Protein AF-A0A0Q0SQZ0-F1 (afdb_monomer)

Organism: NCBI:txid1563157

Solvent-accessible surface area (backbone atoms only — not comparable to full-atom values): 7316 Å² total; per-residue (Å²): 137,39,67,63,57,56,50,53,36,49,53,23,70,74,40,98,48,41,71,61,42,23,42,59,49,38,75,66,55,52,72,67,60,48,51,52,52,52,51,42,51,50,52,38,43,53,50,27,50,54,53,52,55,56,60,36,77,78,44,98,58,89,74,64,72,69,72,73,65,68,87,76,73,52,53,28,27,54,45,45,51,52,32,41,14,52,70,50,37,72,65,44,72,82,43,52,73,72,57,37,53,52,49,45,49,55,48,18,67,73,36,75,42,45,55,58,40,49,50,38,38,38,73,36,21,45,72,46,47,63,72,65,80

Structure (mmCIF, N/CA/C/O backbone):
data_AF-A0A0Q0SQZ0-F1
#
_entry.id   AF-A0A0Q0SQZ0-F1
#
loop_
_atom_site.group_PDB
_atom_site.id
_atom_site.type_symbol
_atom_site.label_atom_id
_atom_site.label_alt_id
_atom_site.label_comp_id
_atom_site.label_asym_id
_atom_site.label_entity_id
_atom_site.label_seq_id
_atom_site.pdbx_PDB_ins_code
_atom_site.Cartn_x
_atom_site.Cartn_y
_atom_site.Cartn_z
_atom_site.occupancy
_atom_site.B_iso_or_equiv
_atom_site.auth_seq_id
_atom_site.auth_comp_id
_atom_site.auth_asym_id
_atom_site.auth_atom_id
_atom_site.pdbx_PDB_model_num
ATOM 1 N N . MET A 1 1 ? -10.350 -12.986 12.544 1.00 48.34 1 MET A N 1
ATOM 2 C CA . MET A 1 1 ? -10.115 -11.673 13.181 1.00 48.34 1 MET A CA 1
ATOM 3 C C . MET A 1 1 ? -9.668 -10.605 12.181 1.00 48.34 1 MET A C 1
ATOM 5 O O . MET A 1 1 ? -9.656 -9.448 12.548 1.00 48.34 1 MET A O 1
ATOM 9 N N . ASN A 1 2 ? -9.380 -10.957 10.921 1.00 57.91 2 ASN A N 1
ATOM 10 C CA . ASN A 1 2 ? -8.696 -10.070 9.979 1.00 57.91 2 ASN A CA 1
ATOM 11 C C . ASN A 1 2 ? -9.529 -9.662 8.739 1.00 57.91 2 ASN A C 1
ATOM 13 O O . ASN A 1 2 ? -9.069 -8.880 7.914 1.00 57.91 2 ASN A O 1
ATOM 17 N N . GLN A 1 3 ? -10.800 -10.087 8.673 1.00 69.94 3 GLN A N 1
ATOM 18 C CA . GLN A 1 3 ? -11.800 -9.560 7.728 1.00 69.94 3 GLN A CA 1
ATOM 19 C C . GLN A 1 3 ? -11.920 -8.026 7.828 1.00 69.94 3 GLN A C 1
ATOM 21 O O . GLN A 1 3 ? -12.095 -7.345 6.828 1.00 69.94 3 GLN A O 1
ATOM 26 N N . GLU A 1 4 ? -11.746 -7.492 9.042 1.00 84.75 4 GLU A N 1
ATOM 27 C CA . GLU A 1 4 ? -11.828 -6.062 9.346 1.00 84.75 4 GLU A CA 1
ATOM 28 C C . GLU A 1 4 ? -10.794 -5.239 8.561 1.00 84.75 4 GLU A C 1
ATOM 30 O O . GLU A 1 4 ? -11.118 -4.157 8.087 1.00 84.75 4 GLU A O 1
ATOM 35 N N . ILE A 1 5 ? -9.577 -5.757 8.345 1.00 88.69 5 ILE A N 1
ATOM 36 C CA . ILE A 1 5 ? -8.547 -5.048 7.569 1.00 88.69 5 ILE A CA 1
ATOM 37 C C . ILE A 1 5 ? -8.892 -5.070 6.081 1.00 88.69 5 ILE A C 1
ATOM 39 O O . ILE A 1 5 ? -8.835 -4.026 5.439 1.00 88.69 5 ILE A O 1
ATOM 43 N N . GLU A 1 6 ? -9.301 -6.216 5.527 1.00 89.56 6 GLU A N 1
ATOM 44 C CA . GLU A 1 6 ? -9.740 -6.265 4.124 1.00 89.56 6 GLU A CA 1
ATOM 45 C C . GLU A 1 6 ? -10.918 -5.328 3.860 1.00 89.56 6 GLU A C 1
ATOM 47 O O . GLU A 1 6 ? -10.966 -4.681 2.814 1.00 89.56 6 GLU A O 1
ATOM 52 N N . ASP A 1 7 ? -11.859 -5.251 4.800 1.00 91.56 7 ASP A N 1
ATOM 53 C CA . ASP A 1 7 ? -13.024 -4.379 4.702 1.00 91.56 7 ASP A CA 1
ATOM 54 C C . ASP A 1 7 ? -12.612 -2.903 4.736 1.00 91.56 7 ASP A C 1
ATOM 56 O O . ASP A 1 7 ?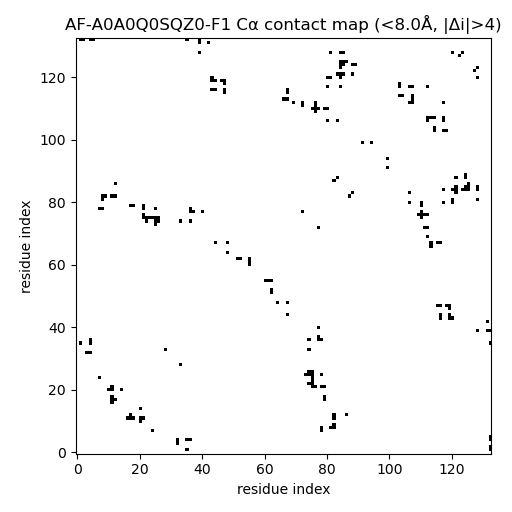 -13.075 -2.136 3.897 1.00 91.56 7 ASP A O 1
ATOM 60 N N . LEU A 1 8 ? -11.652 -2.519 5.586 1.00 93.12 8 LEU A N 1
ATOM 61 C CA . LEU A 1 8 ? -11.068 -1.172 5.579 1.00 93.12 8 LEU A CA 1
ATOM 62 C C . LEU A 1 8 ? -10.400 -0.832 4.238 1.00 93.12 8 LEU A C 1
ATOM 64 O O . LEU A 1 8 ? -10.603 0.261 3.709 1.00 93.12 8 LEU A O 1
ATOM 68 N N . ILE A 1 9 ? -9.618 -1.751 3.662 1.00 93.56 9 ILE A N 1
ATOM 69 C CA . ILE A 1 9 ? -8.962 -1.506 2.368 1.00 93.56 9 ILE A CA 1
ATOM 70 C C . ILE A 1 9 ? -9.989 -1.434 1.231 1.00 93.56 9 ILE A C 1
ATOM 72 O O . ILE A 1 9 ? -9.876 -0.595 0.335 1.00 93.56 9 ILE A O 1
ATOM 76 N N . ARG A 1 10 ? -11.024 -2.275 1.275 1.00 93.19 10 ARG A N 1
ATOM 77 C CA . ARG A 1 10 ? -12.130 -2.249 0.312 1.00 93.19 10 ARG A CA 1
ATOM 78 C C . ARG A 1 10 ? -12.907 -0.934 0.382 1.00 93.19 10 ARG A C 1
ATOM 80 O O . ARG A 1 10 ? -13.237 -0.382 -0.663 1.00 93.19 10 ARG A O 1
ATOM 87 N N . ASP A 1 11 ? -13.141 -0.417 1.584 1.00 94.25 11 ASP A N 1
ATOM 88 C CA . ASP A 1 11 ? -13.771 0.885 1.818 1.00 94.25 11 ASP A CA 1
ATOM 89 C C . ASP A 1 11 ? -12.967 2.036 1.198 1.00 94.25 11 ASP A C 1
ATOM 91 O O . ASP A 1 11 ? -13.544 2.977 0.652 1.00 94.25 11 ASP A O 1
ATOM 95 N N . ILE A 1 12 ? -11.634 1.969 1.266 1.00 94.94 12 ILE A N 1
ATOM 96 C CA . ILE A 1 12 ? -10.745 2.948 0.624 1.00 94.94 12 ILE A CA 1
ATOM 97 C C . ILE A 1 12 ? -10.885 2.866 -0.897 1.00 94.94 12 ILE A C 1
ATOM 99 O O . ILE A 1 12 ? -11.094 3.894 -1.542 1.00 94.94 12 ILE A O 1
ATOM 103 N N . TRP A 1 13 ? -10.829 1.655 -1.456 1.00 93.88 13 TRP A N 1
ATOM 104 C CA . TRP A 1 13 ? -10.939 1.422 -2.898 1.00 93.88 13 TRP A CA 1
ATOM 105 C C . TRP A 1 13 ? -12.279 1.883 -3.486 1.00 93.88 13 TRP A C 1
ATOM 107 O O . TRP A 1 13 ? -12.317 2.428 -4.585 1.00 93.88 13 TRP A O 1
ATOM 117 N N . GLN A 1 14 ? -13.379 1.710 -2.753 1.00 94.31 14 GLN A N 1
ATOM 118 C CA . GLN A 1 14 ? -14.713 2.125 -3.200 1.00 94.31 14 GLN A CA 1
ATOM 119 C C . GLN A 1 14 ? -14.987 3.626 -3.023 1.00 94.31 14 GLN A C 1
ATOM 121 O O . GLN A 1 14 ? -16.038 4.110 -3.448 1.00 94.31 14 GLN A O 1
ATOM 126 N N . SER A 1 15 ? -14.081 4.368 -2.385 1.00 94.75 15 SER A N 1
ATOM 127 C CA . SER A 1 15 ? -14.273 5.793 -2.129 1.00 94.75 15 SER A CA 1
ATOM 128 C C . SER A 1 15 ? -13.879 6.661 -3.326 1.00 94.75 15 SER A C 1
ATOM 130 O O . SER A 1 15 ? -12.954 6.353 -4.070 1.00 94.75 15 SER A O 1
ATOM 132 N N . GLU A 1 16 ? -14.544 7.809 -3.473 1.00 92.50 16 GLU A N 1
ATOM 133 C CA . GLU A 1 16 ? -14.202 8.810 -4.497 1.00 92.50 16 GLU A CA 1
ATOM 134 C C . GLU A 1 16 ? -12.808 9.425 -4.269 1.00 92.50 16 GLU A C 1
ATOM 136 O O . GLU A 1 16 ? -12.149 9.865 -5.209 1.00 92.50 16 GLU A O 1
ATOM 141 N N . ASN A 1 17 ? -12.340 9.448 -3.016 1.00 94.00 17 ASN A N 1
ATOM 142 C CA . ASN A 1 17 ? -11.029 9.970 -2.645 1.00 94.00 17 ASN A CA 1
ATOM 143 C C . ASN A 1 17 ? -10.312 9.007 -1.678 1.00 94.00 17 ASN A C 1
ATOM 145 O O . ASN A 1 17 ? -10.423 9.176 -0.455 1.00 94.00 17 ASN A O 1
ATOM 149 N N . PRO A 1 18 ? -9.542 8.038 -2.211 1.00 92.12 18 PRO A N 1
ATOM 150 C CA . PRO A 1 18 ? -8.845 7.026 -1.415 1.00 92.12 18 PRO A CA 1
ATOM 151 C C . PRO A 1 18 ? -7.907 7.611 -0.354 1.00 92.12 18 PRO A C 1
ATOM 153 O O . PRO A 1 18 ? -7.869 7.133 0.779 1.00 92.12 18 PRO A O 1
ATOM 156 N N . VAL A 1 19 ? -7.196 8.697 -0.678 1.00 92.19 19 VAL A N 1
ATOM 157 C CA . VAL A 1 19 ? -6.254 9.360 0.242 1.00 92.19 19 VAL A CA 1
ATOM 158 C C . VAL A 1 19 ? -6.969 9.936 1.454 1.00 92.19 19 VAL A C 1
ATOM 160 O O . VAL A 1 19 ? -6.549 9.712 2.592 1.00 92.19 19 VAL A O 1
ATOM 163 N N . ARG A 1 20 ? -8.066 10.660 1.221 1.00 93.44 20 ARG A N 1
ATOM 164 C CA . ARG A 1 20 ? -8.879 11.216 2.302 1.00 93.44 20 ARG A CA 1
ATOM 165 C C . ARG A 1 20 ? -9.552 10.109 3.110 1.00 93.44 20 ARG A C 1
ATOM 167 O O . ARG A 1 20 ? -9.562 10.176 4.335 1.00 93.44 20 ARG A O 1
ATOM 174 N N . ARG A 1 21 ? -10.074 9.072 2.449 1.00 95.31 21 ARG A N 1
ATOM 175 C CA . ARG A 1 21 ? -10.740 7.959 3.134 1.00 95.31 21 ARG A CA 1
ATOM 176 C C . ARG A 1 21 ? -9.782 7.185 4.039 1.00 95.31 21 ARG A C 1
ATOM 178 O O . ARG A 1 21 ? -10.142 6.875 5.170 1.00 95.31 21 ARG A O 1
ATOM 185 N N . ALA A 1 22 ? -8.557 6.927 3.583 1.00 93.69 22 ALA A N 1
ATOM 186 C CA . ALA A 1 22 ? -7.524 6.287 4.395 1.00 93.69 22 ALA A CA 1
ATOM 187 C C . ALA A 1 22 ? -7.147 7.120 5.631 1.00 93.69 22 ALA A C 1
ATOM 189 O O . ALA A 1 22 ? -6.847 6.565 6.687 1.00 93.69 22 ALA A O 1
ATOM 190 N N . GLU A 1 23 ? -7.183 8.449 5.521 1.00 93.38 23 GLU A N 1
ATOM 191 C CA . GLU A 1 23 ? -6.955 9.348 6.652 1.00 93.38 23 GLU A CA 1
ATOM 192 C C . GLU A 1 23 ? -8.079 9.269 7.688 1.00 93.38 23 GLU A C 1
ATOM 194 O O . GLU A 1 23 ? -7.804 9.062 8.869 1.00 93.38 23 GLU A O 1
ATOM 199 N N . GLU A 1 24 ? -9.333 9.366 7.241 1.00 93.69 24 GLU A N 1
ATOM 200 C CA . GLU A 1 24 ? -10.517 9.264 8.103 1.00 93.69 24 GLU A CA 1
ATOM 201 C C . GLU A 1 24 ? -10.559 7.915 8.836 1.00 93.69 24 GLU A C 1
ATOM 203 O O . GLU A 1 24 ? -10.734 7.868 10.056 1.00 93.69 24 GLU A O 1
ATOM 208 N N . LEU A 1 25 ? -10.332 6.814 8.112 1.00 93.44 25 LEU A N 1
ATOM 209 C CA . LEU A 1 25 ? -10.283 5.476 8.701 1.00 93.44 25 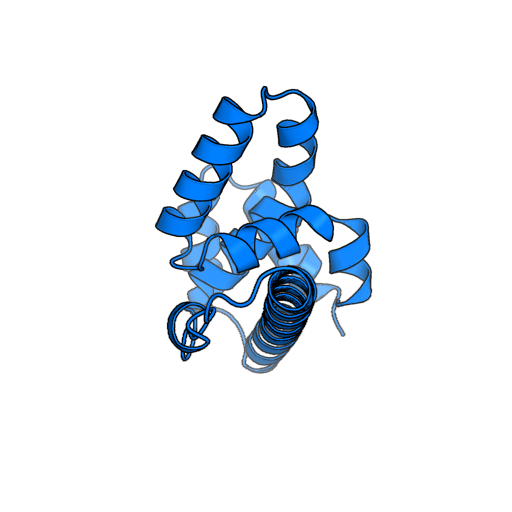LEU A CA 1
ATOM 210 C C . LEU A 1 25 ? -9.098 5.325 9.656 1.00 93.44 25 LEU A C 1
ATOM 212 O O . LEU A 1 25 ? -9.276 4.818 10.759 1.00 93.44 25 LEU A O 1
ATOM 216 N N . GLY A 1 26 ? -7.913 5.816 9.278 1.00 91.12 26 GLY A N 1
ATOM 217 C CA . GLY A 1 26 ? -6.692 5.729 10.082 1.00 91.12 26 GLY A CA 1
ATOM 218 C C . GLY A 1 26 ? -6.788 6.428 11.444 1.00 91.12 26 GLY A C 1
ATOM 219 O O . GLY A 1 26 ? -6.179 5.956 12.409 1.00 91.12 26 GLY A O 1
ATOM 220 N N . GLN A 1 27 ? -7.567 7.512 11.537 1.00 90.38 27 GLN A N 1
ATOM 221 C CA . GLN A 1 27 ? -7.862 8.216 12.793 1.00 90.38 27 GLN A CA 1
ATOM 222 C C . GLN A 1 27 ? -8.869 7.459 13.674 1.00 90.38 27 GLN A C 1
ATOM 224 O O . GLN A 1 27 ? -8.813 7.564 14.898 1.00 90.38 27 GLN A O 1
ATOM 229 N N . GLY A 1 28 ? -9.782 6.699 13.061 1.00 87.94 28 GLY A N 1
ATOM 230 C CA . GLY A 1 28 ? -10.862 5.977 13.740 1.00 87.94 28 GLY A CA 1
ATOM 231 C C . GLY A 1 28 ? -10.561 4.520 14.104 1.00 87.94 28 GLY A C 1
ATOM 232 O O . GLY A 1 28 ? -11.436 3.848 14.649 1.00 87.94 28 GLY A O 1
ATOM 233 N N . LEU A 1 29 ? -9.363 4.004 13.806 1.00 89.62 29 LEU A N 1
ATOM 234 C CA . LEU A 1 29 ? -9.028 2.601 14.064 1.00 89.62 29 LEU A CA 1
ATOM 235 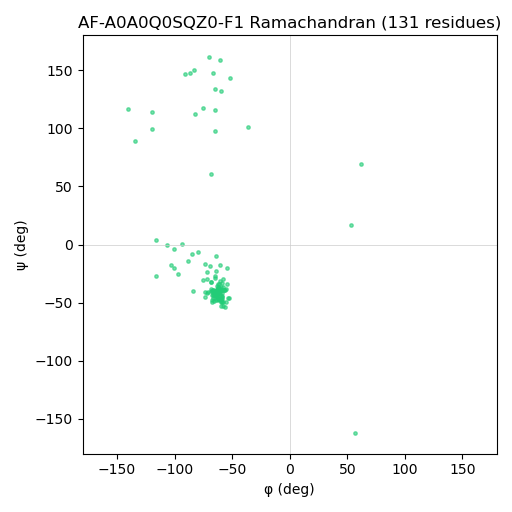C C . LEU A 1 29 ? -9.019 2.277 15.561 1.00 89.62 29 LEU A C 1
ATOM 237 O O . LEU A 1 29 ? -8.369 2.960 16.355 1.00 89.62 29 LEU A O 1
ATOM 241 N N . ASN A 1 30 ? -9.648 1.162 15.932 1.00 90.12 30 ASN A N 1
ATOM 242 C CA . ASN A 1 30 ? -9.489 0.580 17.262 1.00 90.12 30 ASN A CA 1
ATOM 243 C C . ASN A 1 30 ? -8.075 -0.023 17.441 1.00 90.12 30 ASN A C 1
ATOM 245 O O . ASN A 1 30 ? -7.377 -0.309 16.468 1.00 90.12 30 ASN A O 1
ATOM 249 N N . GLN A 1 31 ? -7.648 -0.245 18.689 1.00 87.44 31 GLN A N 1
ATOM 250 C CA . GLN A 1 31 ? -6.301 -0.763 18.990 1.00 87.44 31 GLN A CA 1
ATOM 251 C C . GLN A 1 31 ? -6.005 -2.125 18.338 1.00 87.44 31 GLN A C 1
ATOM 253 O O . GLN A 1 31 ? -4.863 -2.382 17.968 1.00 87.44 31 GLN A O 1
ATOM 258 N N . GLY A 1 32 ? -7.016 -2.986 18.179 1.00 87.06 32 GLY A N 1
ATOM 259 C CA . GLY A 1 32 ? -6.857 -4.298 17.547 1.00 87.06 32 GLY A CA 1
ATOM 260 C C . GLY A 1 32 ? -6.532 -4.186 16.058 1.00 87.06 32 GLY A C 1
ATOM 261 O O . GLY A 1 32 ? -5.560 -4.780 15.596 1.00 87.06 32 GLY A O 1
ATOM 262 N N . ALA A 1 33 ? -7.287 -3.364 15.329 1.00 89.00 33 ALA A N 1
ATOM 263 C CA . ALA A 1 33 ? -7.056 -3.085 13.916 1.00 89.00 33 ALA A CA 1
ATOM 264 C C . ALA A 1 33 ? -5.704 -2.390 13.693 1.00 89.00 33 ALA A C 1
ATOM 266 O O . ALA A 1 33 ? -4.967 -2.761 12.781 1.00 89.00 33 ALA A O 1
ATOM 267 N N . GLN A 1 34 ? -5.334 -1.439 14.561 1.00 90.19 34 GLN A N 1
ATOM 268 C CA . GLN A 1 34 ? -4.010 -0.808 14.524 1.00 90.19 34 GLN A CA 1
ATOM 269 C C . GLN A 1 34 ? -2.892 -1.842 14.688 1.00 90.19 34 GLN A C 1
ATOM 271 O O . GLN A 1 34 ? -1.966 -1.874 13.881 1.00 90.19 34 GLN A O 1
ATOM 276 N N . ALA A 1 35 ? -2.992 -2.717 15.693 1.00 89.50 35 ALA A N 1
ATOM 277 C CA . ALA A 1 35 ? -1.998 -3.759 15.930 1.00 89.50 35 ALA A CA 1
ATOM 278 C C . ALA A 1 35 ? -1.897 -4.741 14.751 1.00 89.50 35 ALA A C 1
ATOM 280 O O . ALA A 1 35 ? -0.790 -5.082 14.341 1.00 89.50 35 ALA A O 1
ATOM 281 N N . GLY A 1 36 ? -3.029 -5.150 14.169 1.00 90.69 36 GLY A N 1
ATOM 282 C CA . GLY A 1 36 ? -3.051 -6.026 12.995 1.00 90.69 36 GLY A CA 1
ATOM 283 C C . GLY A 1 36 ? -2.403 -5.387 11.764 1.00 90.69 36 GLY A C 1
ATOM 284 O O . GLY A 1 36 ? -1.590 -6.020 11.094 1.00 90.69 36 GLY A O 1
ATOM 285 N N . ILE A 1 37 ? -2.688 -4.108 11.498 1.00 91.94 37 ILE A N 1
ATOM 286 C CA . ILE A 1 37 ? -2.053 -3.362 10.403 1.00 91.94 37 ILE A CA 1
ATOM 287 C C . ILE A 1 37 ? -0.543 -3.255 10.631 1.00 91.94 37 ILE A C 1
ATOM 289 O O . ILE A 1 37 ? 0.229 -3.558 9.723 1.00 91.94 37 ILE A O 1
ATOM 293 N N . GLN A 1 38 ? -0.106 -2.879 11.835 1.00 90.50 38 GLN A N 1
ATOM 294 C CA . GLN A 1 38 ? 1.322 -2.778 12.152 1.00 90.50 38 GLN A CA 1
ATOM 295 C C . GLN A 1 38 ? 2.038 -4.132 12.028 1.00 90.50 38 GLN A C 1
ATOM 297 O O . GLN A 1 38 ? 3.153 -4.182 11.511 1.00 90.50 38 GLN A O 1
ATOM 302 N N . ASP A 1 39 ? 1.394 -5.238 12.415 1.00 91.25 39 ASP A N 1
ATOM 303 C CA . ASP A 1 39 ? 1.930 -6.590 12.220 1.00 91.25 39 ASP A CA 1
ATOM 304 C C . ASP A 1 39 ? 2.131 -6.909 10.729 1.00 91.25 39 ASP A C 1
ATOM 306 O O . ASP A 1 39 ? 3.221 -7.324 10.328 1.00 91.25 39 ASP A O 1
ATOM 310 N N . ILE A 1 40 ? 1.142 -6.630 9.875 1.00 92.00 40 ILE A N 1
ATOM 311 C CA . ILE A 1 40 ? 1.271 -6.822 8.421 1.00 92.00 40 ILE A CA 1
ATOM 312 C C . ILE A 1 40 ? 2.419 -5.976 7.860 1.00 92.00 40 ILE A C 1
ATOM 314 O O . ILE A 1 40 ? 3.287 -6.505 7.164 1.00 92.00 40 ILE A O 1
ATOM 318 N N . ILE A 1 41 ? 2.471 -4.683 8.196 1.00 93.31 41 ILE A N 1
ATOM 319 C CA . ILE A 1 41 ? 3.542 -3.785 7.745 1.00 93.31 41 ILE A CA 1
ATOM 320 C C . ILE A 1 41 ? 4.914 -4.287 8.207 1.00 93.31 41 ILE A C 1
ATOM 322 O O . ILE A 1 41 ? 5.864 -4.288 7.420 1.00 93.31 41 ILE A O 1
ATOM 326 N N . SER A 1 42 ? 5.028 -4.772 9.445 1.00 91.00 42 SER A N 1
ATOM 327 C CA . SER A 1 42 ? 6.278 -5.326 9.972 1.00 91.00 42 SER A CA 1
ATOM 328 C C . SER A 1 42 ? 6.760 -6.536 9.162 1.00 91.00 42 SER A C 1
ATOM 330 O O . SER A 1 42 ? 7.946 -6.628 8.840 1.00 91.00 42 SER A O 1
ATOM 332 N N . LYS A 1 43 ? 5.845 -7.417 8.732 1.00 92.38 43 LYS A N 1
ATOM 333 C CA . LYS A 1 43 ? 6.162 -8.586 7.895 1.00 92.38 43 LYS A CA 1
ATOM 334 C C . LYS A 1 43 ? 6.593 -8.186 6.487 1.00 92.38 43 LYS A C 1
ATOM 336 O O . LYS A 1 43 ? 7.532 -8.779 5.955 1.00 92.38 43 LYS A O 1
ATOM 341 N N . ILE A 1 44 ? 5.946 -7.181 5.891 1.00 93.12 44 ILE A N 1
ATOM 342 C CA . ILE A 1 44 ? 6.355 -6.636 4.586 1.00 93.12 44 ILE A CA 1
ATOM 343 C C . ILE A 1 44 ? 7.777 -6.072 4.689 1.00 93.12 44 ILE A C 1
ATOM 345 O O . ILE A 1 44 ? 8.633 -6.402 3.871 1.00 93.12 44 ILE A O 1
ATOM 349 N N . ARG A 1 45 ? 8.062 -5.283 5.730 1.00 90.56 45 ARG A N 1
ATOM 350 C CA . ARG A 1 45 ? 9.401 -4.723 5.970 1.00 90.56 45 ARG A CA 1
ATOM 351 C C . ARG A 1 45 ? 10.452 -5.805 6.173 1.00 90.56 45 ARG A C 1
ATOM 353 O O . ARG A 1 45 ? 11.499 -5.752 5.537 1.00 90.56 45 ARG A O 1
ATOM 360 N N . ALA A 1 46 ? 10.167 -6.808 7.002 1.00 90.38 46 ALA A N 1
ATOM 361 C CA . ALA A 1 46 ? 11.084 -7.919 7.242 1.00 90.38 46 ALA A CA 1
ATOM 362 C C . ALA A 1 46 ? 11.447 -8.647 5.937 1.00 90.38 46 ALA A C 1
ATOM 364 O O . ALA A 1 46 ? 12.608 -8.992 5.716 1.00 90.38 46 ALA A O 1
ATOM 365 N N . ARG A 1 47 ? 10.474 -8.826 5.035 1.00 91.31 47 ARG A N 1
ATOM 366 C CA . ARG A 1 47 ? 10.712 -9.387 3.699 1.00 91.31 47 ARG A CA 1
ATOM 367 C C . ARG A 1 47 ? 11.541 -8.465 2.808 1.00 91.31 47 ARG A C 1
ATOM 369 O O . ARG A 1 47 ? 12.455 -8.952 2.146 1.00 91.31 47 ARG A O 1
ATOM 376 N N . ALA A 1 48 ? 11.255 -7.164 2.807 1.00 90.44 48 ALA A N 1
ATOM 377 C CA . ALA A 1 48 ? 12.010 -6.183 2.030 1.00 90.44 48 ALA A CA 1
ATOM 378 C C . ALA A 1 48 ? 13.490 -6.161 2.450 1.00 90.44 48 ALA A C 1
ATOM 380 O O . ALA A 1 48 ? 14.371 -6.246 1.595 1.00 90.44 48 ALA A O 1
ATOM 381 N N . ILE A 1 49 ? 13.755 -6.152 3.763 1.00 88.25 49 ILE A N 1
ATOM 382 C CA . ILE A 1 49 ? 15.106 -6.244 4.333 1.00 88.25 49 ILE A CA 1
ATOM 383 C C . ILE A 1 49 ? 15.771 -7.553 3.900 1.00 88.25 49 ILE A C 1
ATOM 385 O O . ILE A 1 49 ? 16.845 -7.522 3.309 1.00 88.25 49 ILE A O 1
ATOM 389 N N . ALA A 1 50 ? 15.114 -8.701 4.104 1.00 87.88 50 ALA A N 1
ATOM 390 C CA . ALA A 1 50 ? 15.676 -9.999 3.731 1.00 87.88 50 ALA A CA 1
ATOM 391 C C . ALA A 1 50 ? 16.029 -10.081 2.234 1.00 87.88 50 ALA A C 1
ATOM 393 O O . ALA A 1 50 ? 17.074 -10.622 1.867 1.00 87.88 50 ALA A O 1
ATOM 394 N N . ARG A 1 51 ? 15.189 -9.514 1.358 1.00 86.56 51 ARG A N 1
ATOM 395 C CA . ARG A 1 51 ? 15.454 -9.453 -0.084 1.00 86.56 51 ARG A CA 1
ATOM 396 C C . ARG A 1 51 ? 16.648 -8.557 -0.407 1.00 86.56 51 ARG A C 1
ATOM 398 O O . ARG A 1 51 ? 17.477 -8.944 -1.230 1.00 86.56 51 ARG A O 1
ATOM 405 N N . ALA A 1 52 ? 16.746 -7.393 0.230 1.00 84.88 52 ALA A N 1
ATOM 406 C CA . ALA A 1 52 ? 17.877 -6.488 0.061 1.00 84.88 52 ALA A CA 1
ATOM 407 C C . ALA A 1 52 ? 19.193 -7.158 0.499 1.00 84.88 52 ALA A C 1
ATOM 409 O O . ALA A 1 52 ? 20.161 -7.171 -0.263 1.00 84.88 52 ALA A O 1
ATOM 410 N N . SER A 1 53 ? 19.208 -7.814 1.663 1.00 81.19 53 SER A N 1
ATOM 411 C CA . SER A 1 53 ? 20.378 -8.545 2.167 1.00 81.19 53 SER A CA 1
ATOM 412 C C . SER A 1 53 ? 20.821 -9.674 1.226 1.00 81.19 53 SER A C 1
ATOM 414 O O . SER A 1 53 ? 22.016 -9.860 1.002 1.00 81.19 53 SER A O 1
ATOM 416 N N . LEU A 1 54 ? 19.876 -10.404 0.619 1.00 81.69 54 LEU A N 1
ATOM 417 C CA . LEU A 1 54 ? 20.188 -11.433 -0.380 1.00 81.69 54 LEU A CA 1
ATOM 418 C C . LEU A 1 54 ? 20.822 -10.837 -1.644 1.00 81.69 54 LEU A C 1
ATOM 420 O O . LEU A 1 54 ? 21.798 -11.392 -2.148 1.00 81.69 54 LEU A O 1
ATOM 424 N N . ALA A 1 55 ? 20.323 -9.697 -2.129 1.00 74.31 55 ALA A N 1
ATOM 425 C CA . ALA A 1 55 ? 20.901 -9.013 -3.285 1.00 74.31 55 ALA A CA 1
ATOM 426 C C . ALA A 1 55 ? 22.336 -8.513 -3.009 1.00 74.31 55 ALA A C 1
ATOM 428 O O . ALA A 1 55 ? 23.211 -8.665 -3.858 1.00 74.31 55 ALA A O 1
ATOM 429 N N . SER A 1 56 ? 22.608 -8.005 -1.800 1.00 59.38 56 SER A N 1
ATOM 430 C CA . SER A 1 56 ? 23.949 -7.555 -1.386 1.00 59.38 56 SER A CA 1
ATO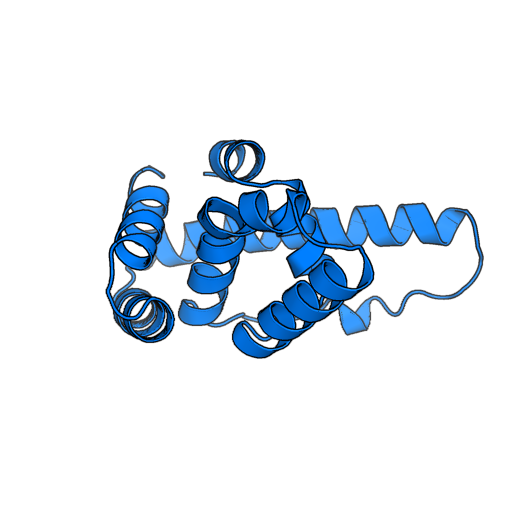M 431 C C . SER A 1 56 ? 24.948 -8.690 -1.155 1.00 59.38 56 SER A C 1
ATOM 433 O O . SER A 1 56 ? 26.146 -8.492 -1.325 1.00 59.38 56 SER A O 1
ATOM 435 N N . SER A 1 57 ? 24.501 -9.912 -0.858 1.00 53.78 57 SER A N 1
ATOM 436 C CA . SER A 1 57 ? 25.425 -11.054 -0.759 1.00 53.78 57 SER A CA 1
ATOM 437 C C . SER A 1 57 ? 26.126 -11.411 -2.085 1.00 53.78 57 SER A C 1
ATOM 439 O O . SER A 1 57 ? 27.068 -12.202 -2.081 1.00 53.78 57 SER A O 1
ATOM 441 N N . THR A 1 58 ? 25.701 -10.807 -3.205 1.00 51.84 58 THR A N 1
ATOM 442 C CA . THR A 1 58 ? 26.316 -10.975 -4.533 1.00 51.84 58 THR A CA 1
ATOM 443 C C . THR A 1 58 ? 27.237 -9.809 -4.926 1.00 51.84 58 THR A C 1
ATOM 445 O O . THR A 1 58 ? 28.135 -10.010 -5.735 1.00 51.84 58 THR A O 1
ATOM 448 N N . ASP A 1 59 ? 27.094 -8.633 -4.307 1.00 45.19 59 ASP A N 1
ATOM 449 C CA . ASP A 1 59 ? 27.959 -7.466 -4.516 1.00 45.19 59 ASP A CA 1
ATOM 450 C C . ASP A 1 59 ? 28.216 -6.774 -3.173 1.00 45.19 59 ASP A C 1
ATOM 452 O O . ASP A 1 59 ? 27.300 -6.252 -2.536 1.00 45.19 59 ASP A O 1
ATOM 456 N N . ALA A 1 60 ? 29.482 -6.759 -2.749 1.00 44.03 60 ALA A N 1
ATOM 457 C CA . ALA A 1 60 ? 29.965 -6.195 -1.489 1.00 44.03 60 ALA A CA 1
ATOM 458 C C . ALA A 1 60 ? 29.863 -4.655 -1.433 1.00 44.03 60 ALA A C 1
ATOM 460 O O . ALA A 1 60 ? 30.864 -3.962 -1.277 1.00 44.03 60 ALA A O 1
ATOM 461 N N . ASN A 1 61 ? 28.649 -4.117 -1.538 1.00 43.50 61 ASN A N 1
ATOM 462 C CA . ASN A 1 61 ? 28.319 -2.738 -1.223 1.00 43.50 61 ASN A CA 1
ATOM 463 C C . ASN A 1 61 ? 27.267 -2.715 -0.113 1.00 43.50 61 ASN A C 1
ATOM 465 O O . ASN A 1 61 ? 26.135 -3.158 -0.283 1.00 43.50 61 ASN A O 1
ATOM 469 N N . SER A 1 62 ? 27.711 -2.198 1.032 1.00 42.16 62 SER A N 1
ATOM 470 C CA . SER A 1 62 ? 26.952 -1.826 2.225 1.00 42.16 62 SER A CA 1
ATOM 471 C C . SER A 1 62 ? 25.578 -1.238 1.884 1.00 42.16 62 SER A C 1
ATOM 473 O O . SER A 1 62 ? 25.477 -0.059 1.544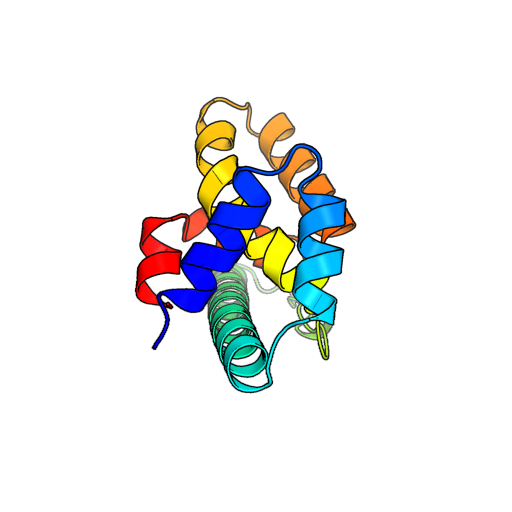 1.00 42.16 62 SER A O 1
ATOM 475 N N . ILE A 1 63 ? 24.521 -2.042 2.010 1.00 50.66 63 ILE A N 1
ATOM 476 C CA . ILE A 1 63 ? 23.154 -1.524 2.081 1.00 50.66 63 ILE A CA 1
ATOM 477 C C . ILE A 1 63 ? 22.985 -0.937 3.481 1.00 50.66 63 ILE A C 1
ATOM 479 O O . ILE A 1 63 ? 23.128 -1.641 4.477 1.00 50.66 63 ILE A O 1
ATOM 483 N N . ASP A 1 64 ? 22.734 0.367 3.538 1.00 45.16 64 ASP A N 1
ATOM 484 C CA . ASP A 1 64 ? 22.436 1.096 4.765 1.00 45.16 64 ASP A CA 1
ATOM 485 C C . ASP A 1 64 ? 21.108 0.587 5.349 1.00 45.16 64 ASP A C 1
ATOM 487 O O . ASP A 1 64 ? 20.027 0.976 4.906 1.00 45.16 64 ASP A O 1
ATOM 491 N N . GLU A 1 65 ? 21.180 -0.318 6.331 1.00 46.81 65 GLU A N 1
ATOM 492 C CA . GLU A 1 65 ? 20.019 -0.807 7.094 1.00 46.81 65 GLU A CA 1
ATOM 493 C C . GLU A 1 65 ? 19.215 0.347 7.726 1.00 46.81 65 GLU A C 1
ATOM 495 O O . GLU A 1 65 ? 18.021 0.191 7.994 1.00 46.81 65 GLU A O 1
ATOM 500 N N . GLY A 1 66 ? 19.825 1.530 7.893 1.00 44.78 66 GLY A N 1
ATOM 501 C CA . GLY A 1 66 ? 19.154 2.747 8.340 1.00 44.78 66 GLY A CA 1
ATOM 502 C C . GLY A 1 66 ? 18.105 3.284 7.360 1.00 44.78 66 GLY A C 1
ATOM 503 O O . GLY A 1 66 ? 17.108 3.853 7.802 1.00 44.78 66 GLY A O 1
ATOM 504 N N . ALA A 1 67 ? 18.258 3.052 6.052 1.00 51.78 67 ALA A N 1
ATOM 505 C CA . ALA A 1 67 ? 17.366 3.597 5.022 1.00 51.78 67 ALA A CA 1
ATOM 506 C C . ALA A 1 67 ? 15.985 2.912 4.965 1.00 51.78 67 ALA A C 1
ATOM 508 O O . ALA A 1 67 ? 15.045 3.455 4.385 1.00 51.78 67 ALA A O 1
ATOM 509 N N . ILE A 1 68 ? 15.847 1.728 5.574 1.00 56.56 68 ILE A N 1
ATOM 510 C CA . ILE A 1 68 ? 14.5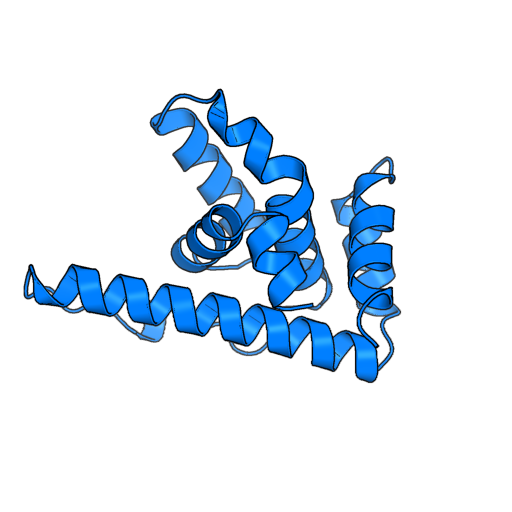97 0.946 5.595 1.00 56.56 68 ILE A CA 1
ATOM 511 C C . ILE A 1 68 ? 13.855 1.118 6.939 1.00 56.56 68 ILE A C 1
ATOM 513 O O . ILE A 1 68 ? 12.734 0.629 7.117 1.00 56.56 68 ILE A O 1
ATOM 517 N N . SER A 1 69 ? 14.447 1.848 7.893 1.00 51.25 69 SER A N 1
ATOM 518 C CA . SER A 1 69 ? 13.840 2.091 9.199 1.00 51.25 69 SER A CA 1
ATOM 519 C C . SER A 1 69 ? 12.832 3.238 9.136 1.00 51.25 69 SER A C 1
ATOM 521 O O . SER A 1 69 ? 13.186 4.399 8.956 1.00 51.25 69 SER A O 1
ATOM 523 N N . ILE A 1 70 ? 11.556 2.907 9.323 1.00 56.34 70 ILE A N 1
ATOM 524 C CA . ILE A 1 70 ? 10.511 3.885 9.631 1.00 56.34 70 ILE A CA 1
ATOM 525 C C . ILE A 1 70 ? 9.929 3.502 10.973 1.00 56.34 70 ILE A C 1
ATOM 527 O O . ILE A 1 70 ? 9.066 2.619 11.062 1.00 56.34 70 ILE A O 1
ATOM 531 N N . ASP A 1 71 ? 10.380 4.180 12.016 1.00 53.19 71 ASP A N 1
ATOM 532 C CA . ASP A 1 71 ? 9.729 4.083 13.308 1.00 53.19 71 ASP A CA 1
ATOM 533 C C . ASP A 1 71 ? 8.316 4.667 13.193 1.00 53.19 71 ASP A C 1
ATOM 535 O O . ASP A 1 71 ? 8.120 5.848 12.922 1.00 53.19 71 ASP A O 1
ATOM 539 N N . ASN A 1 72 ? 7.323 3.796 13.388 1.00 59.00 72 ASN A N 1
ATOM 540 C CA . ASN A 1 72 ? 5.912 4.141 13.548 1.00 59.00 72 ASN A CA 1
ATOM 541 C C . ASN A 1 72 ? 5.261 4.848 12.337 1.00 59.00 72 ASN A C 1
ATOM 543 O O . ASN A 1 72 ? 4.871 6.016 12.394 1.00 59.00 72 ASN A O 1
ATOM 547 N N . ALA A 1 73 ? 5.083 4.115 11.230 1.00 69.62 73 ALA A N 1
ATOM 548 C CA . ALA A 1 73 ? 4.311 4.630 10.100 1.00 69.62 73 ALA A CA 1
ATOM 549 C C . ALA A 1 73 ? 2.874 4.954 10.538 1.00 69.62 73 ALA A C 1
ATOM 551 O O . ALA A 1 73 ? 2.209 4.129 11.172 1.00 69.62 73 ALA A O 1
ATOM 552 N N . SER A 1 74 ? 2.392 6.143 10.163 1.00 86.31 74 SER A N 1
ATOM 553 C CA . SER A 1 74 ? 1.009 6.563 10.404 1.00 86.31 74 SER A CA 1
ATOM 554 C C . SER A 1 74 ? 0.022 5.505 9.899 1.00 86.31 74 SER A C 1
ATOM 556 O O . SER A 1 74 ? 0.226 4.894 8.845 1.00 86.31 74 SER A O 1
ATOM 558 N N . ASN A 1 75 ? -1.084 5.311 10.621 1.00 90.38 75 ASN A N 1
ATOM 559 C CA . ASN A 1 75 ? -2.143 4.385 10.213 1.00 90.38 75 ASN A CA 1
ATOM 560 C C . ASN A 1 75 ? -2.668 4.707 8.807 1.00 90.38 75 ASN A C 1
ATOM 562 O O . ASN A 1 75 ? -2.885 3.795 8.015 1.00 90.38 75 ASN A O 1
ATOM 566 N N . LYS A 1 76 ? -2.790 5.999 8.468 1.00 93.25 76 LYS A N 1
ATOM 567 C CA . LYS A 1 76 ? -3.161 6.465 7.122 1.00 93.25 76 LYS A CA 1
ATOM 568 C C . LYS A 1 76 ? -2.217 5.905 6.060 1.00 93.25 76 LYS A C 1
ATOM 570 O O . LYS A 1 76 ? -2.658 5.377 5.046 1.00 93.25 76 LYS A O 1
ATOM 575 N N . HIS A 1 77 ? -0.915 6.038 6.292 1.00 93.94 77 HIS A N 1
ATOM 576 C CA . HIS A 1 77 ? 0.115 5.631 5.342 1.00 93.94 77 HIS A CA 1
ATOM 577 C C . HIS A 1 77 ? 0.154 4.113 5.181 1.00 93.94 77 HIS A C 1
ATOM 579 O O . HIS A 1 77 ? 0.271 3.607 4.069 1.00 93.94 77 HIS A O 1
ATOM 585 N N . SER A 1 78 ? -0.010 3.391 6.289 1.00 94.50 78 SER A N 1
ATOM 586 C CA . SER A 1 78 ? -0.086 1.930 6.292 1.00 94.50 78 SER A CA 1
ATOM 587 C C . SER A 1 78 ? -1.303 1.431 5.509 1.00 94.50 78 SER A C 1
ATOM 589 O O . SER A 1 78 ? -1.171 0.547 4.667 1.00 94.50 78 SER A O 1
ATOM 591 N N . LEU A 1 79 ? -2.474 2.040 5.720 1.00 94.56 79 LEU A N 1
ATOM 592 C CA . LEU A 1 79 ? -3.687 1.735 4.960 1.00 94.56 79 LEU A CA 1
ATOM 593 C C . LEU A 1 79 ? -3.525 2.046 3.466 1.00 94.56 79 LEU A C 1
ATOM 595 O O . LEU A 1 79 ? -3.924 1.233 2.636 1.00 94.56 79 LEU A O 1
ATOM 599 N N . LEU A 1 80 ? -2.904 3.177 3.114 1.00 94.88 80 LEU A N 1
ATOM 600 C CA . LEU A 1 80 ? -2.640 3.529 1.716 1.00 94.88 80 LEU A CA 1
ATOM 601 C C . LEU A 1 80 ? -1.701 2.540 1.027 1.00 94.88 80 LEU A C 1
ATOM 603 O O . LEU A 1 80 ? -1.975 2.135 -0.098 1.00 94.88 80 LEU A O 1
ATOM 607 N N . LEU A 1 81 ? -0.636 2.104 1.703 1.00 95.69 81 LEU A N 1
ATOM 608 C CA . LEU A 1 81 ? 0.269 1.089 1.168 1.00 95.69 81 LEU A CA 1
ATOM 609 C C . LEU A 1 81 ? -0.469 -0.224 0.870 1.00 95.69 81 LEU A C 1
ATOM 611 O O . LEU A 1 81 ? -0.307 -0.794 -0.209 1.00 95.69 81 LEU A O 1
ATOM 615 N N . LEU A 1 82 ? -1.294 -0.693 1.809 1.00 94.75 82 LEU A N 1
ATOM 616 C CA . LEU A 1 82 ? -2.084 -1.913 1.629 1.00 94.75 82 LEU A CA 1
ATOM 617 C C . LEU A 1 82 ? -3.112 -1.763 0.501 1.00 94.75 82 LEU A C 1
ATOM 619 O O . LEU A 1 82 ? -3.271 -2.681 -0.298 1.00 94.75 82 LEU A O 1
ATOM 623 N N . TYR A 1 83 ? -3.754 -0.599 0.391 1.00 94.62 83 TYR A N 1
ATOM 624 C CA . TYR A 1 83 ? -4.637 -0.262 -0.724 1.00 94.62 83 TYR A CA 1
ATOM 625 C C . TYR A 1 83 ? -3.920 -0.345 -2.074 1.00 94.62 83 TYR A C 1
ATOM 627 O O . TYR A 1 83 ? -4.369 -1.095 -2.943 1.00 94.62 83 TYR A O 1
ATOM 635 N N . PHE A 1 84 ? -2.781 0.335 -2.233 1.00 93.94 84 PHE A N 1
ATOM 636 C CA . PHE A 1 84 ? -2.022 0.302 -3.483 1.00 93.94 84 PHE A CA 1
ATOM 637 C C . PHE A 1 84 ? -1.603 -1.120 -3.852 1.00 93.94 84 PHE A C 1
ATOM 639 O O . PHE A 1 84 ? -1.764 -1.555 -4.990 1.00 93.94 84 PHE A O 1
ATOM 646 N N . ALA A 1 85 ? -1.110 -1.878 -2.876 1.00 93.44 85 ALA A N 1
ATOM 647 C CA . ALA A 1 85 ? -0.665 -3.242 -3.094 1.00 93.44 85 ALA A CA 1
ATOM 648 C C . ALA A 1 85 ? -1.813 -4.220 -3.408 1.00 93.44 85 ALA A C 1
ATOM 650 O O . ALA A 1 85 ? -1.601 -5.157 -4.175 1.00 93.44 85 ALA A O 1
ATOM 651 N N . MET A 1 86 ? -3.019 -4.018 -2.868 1.00 91.69 86 MET A N 1
ATOM 652 C CA . MET A 1 86 ? -4.172 -4.878 -3.158 1.00 91.69 86 MET A CA 1
ATOM 653 C C . MET A 1 86 ? -4.911 -4.492 -4.443 1.00 91.69 86 MET A C 1
ATOM 655 O O . MET A 1 86 ? -5.348 -5.375 -5.163 1.00 91.69 86 MET A O 1
ATOM 659 N N . TYR A 1 87 ? -5.095 -3.211 -4.745 1.00 89.50 87 TYR A N 1
ATOM 660 C CA . TYR A 1 87 ? -6.021 -2.823 -5.818 1.00 89.50 87 TYR A CA 1
ATOM 661 C C . TYR A 1 87 ? -5.351 -2.134 -7.006 1.00 89.50 87 TYR A C 1
ATOM 663 O O . TYR A 1 87 ? -5.835 -2.285 -8.126 1.00 89.50 87 TYR A O 1
ATOM 671 N N . ASP A 1 88 ? -4.214 -1.466 -6.804 1.00 86.38 88 ASP A N 1
ATOM 672 C CA . ASP A 1 88 ? -3.545 -0.727 -7.882 1.00 86.38 88 ASP A CA 1
ATOM 673 C C . ASP A 1 88 ? -2.317 -1.464 -8.445 1.00 86.38 88 ASP A C 1
ATOM 675 O O . ASP A 1 88 ? -1.871 -1.168 -9.555 1.00 86.38 88 ASP A O 1
ATOM 679 N N . SER A 1 89 ? -1.770 -2.448 -7.726 1.00 85.44 89 SER A N 1
ATOM 680 C CA . SER A 1 89 ? -0.554 -3.178 -8.118 1.00 85.44 89 SER A CA 1
ATOM 681 C C . SER A 1 89 ? -0.701 -3.946 -9.432 1.00 85.44 89 SER A C 1
ATOM 683 O O . SER A 1 89 ? 0.235 -3.951 -10.234 1.00 85.44 89 SER A O 1
ATOM 685 N N . ASP A 1 90 ? -1.876 -4.520 -9.697 1.00 83.75 90 ASP A N 1
ATOM 686 C CA . ASP A 1 90 ? -2.155 -5.261 -10.931 1.00 83.75 90 ASP A CA 1
ATOM 687 C C . ASP A 1 90 ? -2.070 -4.353 -12.167 1.00 83.75 90 ASP A C 1
ATOM 689 O O . ASP A 1 90 ? -1.544 -4.763 -13.202 1.00 83.75 90 ASP A O 1
ATOM 693 N N . SER A 1 91 ? -2.483 -3.084 -12.049 1.00 83.88 91 SER A N 1
ATOM 694 C CA . SER A 1 91 ? -2.401 -2.112 -13.152 1.00 83.88 91 SER A CA 1
ATOM 695 C C . SER A 1 91 ? -0.959 -1.808 -13.579 1.00 83.88 91 SER A C 1
ATOM 697 O O . SER A 1 91 ? -0.702 -1.427 -14.721 1.00 83.88 91 SER A O 1
ATOM 699 N N . LEU A 1 92 ? 0.016 -2.038 -12.690 1.00 86.69 92 LEU A N 1
ATOM 700 C CA . LEU A 1 92 ? 1.429 -1.846 -13.004 1.00 86.69 92 LEU A CA 1
ATOM 701 C C . LEU A 1 92 ? 1.951 -2.877 -14.007 1.00 86.69 92 LEU A C 1
ATOM 703 O O . LEU A 1 92 ? 3.015 -2.646 -14.593 1.00 86.69 92 LEU A O 1
ATOM 707 N N . ALA A 1 93 ? 1.261 -4.010 -14.194 1.00 84.44 93 ALA A N 1
ATOM 708 C CA . ALA A 1 93 ? 1.626 -5.052 -15.154 1.00 84.44 93 ALA A CA 1
ATOM 709 C C . ALA A 1 93 ? 1.711 -4.512 -16.589 1.00 84.44 93 ALA A C 1
ATOM 711 O O . ALA A 1 93 ? 2.631 -4.880 -17.320 1.00 84.44 93 ALA A O 1
ATOM 712 N N . ASP A 1 94 ? 0.823 -3.580 -16.933 1.00 88.56 94 ASP A N 1
ATOM 713 C CA . ASP A 1 94 ? 0.693 -3.007 -18.274 1.00 88.56 94 ASP A CA 1
ATOM 714 C C . ASP A 1 94 ? 1.661 -1.841 -18.533 1.00 88.56 94 ASP A C 1
ATOM 716 O O . ASP A 1 94 ? 1.778 -1.341 -19.655 1.00 88.56 94 ASP A O 1
ATOM 720 N N . TYR A 1 95 ? 2.365 -1.374 -17.500 1.00 88.06 95 TYR A N 1
ATOM 721 C CA . TYR A 1 95 ? 3.263 -0.228 -17.599 1.00 88.06 95 TYR A CA 1
ATOM 722 C C . TYR A 1 95 ? 4.664 -0.645 -18.048 1.00 88.06 95 TYR A C 1
ATOM 724 O O . TYR A 1 95 ? 5.177 -1.707 -17.688 1.00 88.06 95 TYR A O 1
ATOM 732 N N . SER A 1 96 ? 5.335 0.244 -18.787 1.00 92.44 96 SER A N 1
ATOM 733 C CA . SER A 1 96 ? 6.768 0.098 -19.046 1.00 92.44 96 SER A CA 1
ATOM 734 C C . SER A 1 96 ? 7.563 0.124 -17.737 1.00 92.44 96 SER A C 1
ATOM 736 O O . SER A 1 96 ? 7.108 0.671 -16.730 1.00 92.44 96 SER A O 1
ATOM 738 N N . VAL A 1 97 ? 8.784 -0.418 -17.758 1.00 89.50 97 VAL A N 1
ATOM 739 C CA . VAL A 1 97 ? 9.669 -0.455 -16.579 1.00 89.50 97 VAL A CA 1
ATOM 740 C C . VAL A 1 97 ? 9.845 0.941 -15.965 1.00 89.50 97 VAL A C 1
ATOM 742 O O . VAL A 1 97 ? 9.648 1.112 -14.764 1.00 89.50 97 VAL A O 1
ATOM 745 N N . ASP A 1 98 ? 10.101 1.961 -16.789 1.00 91.38 98 ASP A N 1
ATOM 746 C CA . ASP A 1 98 ? 10.289 3.342 -16.322 1.00 91.38 98 ASP A CA 1
ATOM 747 C C . ASP A 1 98 ? 9.007 3.980 -15.773 1.00 91.38 98 ASP A C 1
ATOM 749 O O . ASP A 1 98 ? 9.060 4.848 -14.899 1.00 91.38 98 ASP A O 1
ATOM 753 N N . ALA A 1 99 ? 7.844 3.617 -16.321 1.00 91.19 99 ALA A N 1
ATOM 754 C CA . ALA A 1 99 ? 6.556 4.110 -15.840 1.00 91.19 99 ALA A CA 1
ATOM 755 C C . ALA A 1 99 ? 6.180 3.449 -14.508 1.00 91.19 99 ALA A C 1
ATOM 757 O O . ALA A 1 99 ? 5.747 4.140 -13.586 1.00 91.19 99 ALA A O 1
ATOM 758 N N . ARG A 1 100 ? 6.431 2.141 -14.376 1.00 91.94 100 ARG A N 1
ATOM 759 C CA . ARG A 1 100 ? 6.271 1.406 -13.120 1.00 91.94 100 ARG A CA 1
ATOM 760 C C . ARG A 1 100 ? 7.160 1.998 -12.033 1.00 91.94 100 ARG A C 1
ATOM 762 O O . ARG A 1 100 ? 6.665 2.315 -10.960 1.00 91.94 100 ARG A O 1
ATOM 769 N N . GLU A 1 101 ? 8.437 2.224 -12.320 1.00 92.31 101 GLU A N 1
ATOM 770 C CA . GLU A 1 101 ? 9.377 2.793 -11.349 1.00 92.31 101 GLU A CA 1
ATOM 771 C C . GLU A 1 101 ? 8.963 4.197 -10.882 1.00 92.31 101 GLU A C 1
ATOM 773 O O . GLU A 1 101 ? 9.023 4.504 -9.692 1.00 92.31 101 GLU A O 1
ATOM 778 N N . ARG A 1 102 ? 8.483 5.048 -11.799 1.00 93.31 102 ARG A N 1
ATOM 779 C CA . ARG A 1 102 ? 7.928 6.363 -11.440 1.00 93.31 102 ARG A CA 1
ATOM 780 C C . ARG A 1 102 ? 6.684 6.250 -10.563 1.00 93.31 102 ARG A C 1
ATOM 782 O O . ARG A 1 102 ? 6.543 7.030 -9.627 1.00 93.31 102 ARG A O 1
ATOM 789 N N . CYS A 1 103 ? 5.810 5.285 -10.839 1.00 93.88 103 CYS A N 1
ATOM 790 C CA . CYS A 1 103 ? 4.621 5.045 -10.028 1.00 93.88 103 CYS A CA 1
ATOM 791 C C . CYS A 1 103 ? 4.991 4.597 -8.606 1.00 93.88 103 CYS A C 1
ATOM 793 O O . CYS A 1 103 ? 4.516 5.187 -7.640 1.00 93.88 103 CYS A O 1
ATOM 795 N N . LEU A 1 104 ? 5.926 3.650 -8.473 1.00 94.38 104 LEU A N 1
ATOM 796 C CA . LEU A 1 104 ? 6.413 3.173 -7.175 1.00 94.38 104 LEU A CA 1
ATOM 797 C C . LEU A 1 104 ? 7.067 4.290 -6.347 1.00 94.38 104 LEU A C 1
ATOM 799 O O . LEU A 1 104 ? 6.857 4.350 -5.138 1.00 94.38 104 LEU A O 1
ATOM 803 N N . LYS A 1 105 ? 7.811 5.203 -6.986 1.00 94.62 105 LYS A N 1
ATOM 804 C CA . LYS A 1 105 ? 8.340 6.412 -6.327 1.00 94.62 105 LYS A CA 1
ATOM 805 C C . LYS A 1 105 ? 7.225 7.342 -5.854 1.00 94.62 105 LYS A C 1
ATOM 807 O O . LYS A 1 105 ? 7.249 7.775 -4.711 1.00 94.62 105 LYS A O 1
ATOM 812 N N . GLY A 1 106 ? 6.214 7.578 -6.690 1.00 94.12 106 GLY A N 1
ATOM 813 C CA . GLY A 1 106 ? 5.051 8.375 -6.296 1.00 94.12 106 GLY A CA 1
ATOM 814 C C . GLY A 1 106 ? 4.272 7.762 -5.126 1.00 94.12 106 GLY A C 1
ATOM 815 O O . GLY A 1 106 ? 3.746 8.494 -4.293 1.00 94.12 106 GLY A O 1
ATOM 816 N N . TRP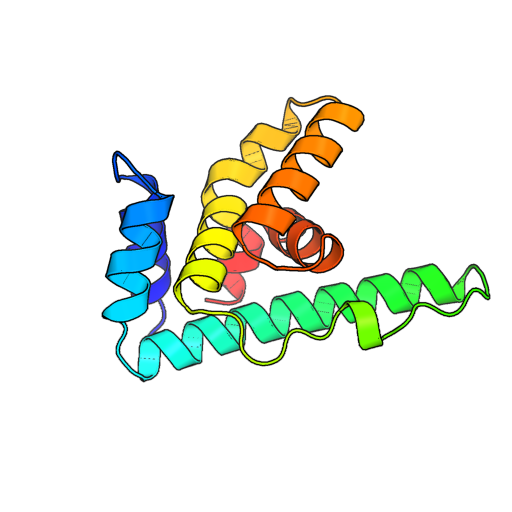 A 1 107 ? 4.210 6.433 -5.028 1.00 94.75 107 TRP A N 1
ATOM 817 C CA . TRP A 1 107 ? 3.624 5.751 -3.869 1.00 94.75 107 TRP A CA 1
ATOM 818 C C . TRP A 1 107 ? 4.507 5.866 -2.630 1.00 94.75 107 TRP A C 1
ATOM 820 O O . TRP A 1 107 ? 3.990 6.158 -1.559 1.00 94.75 107 TRP A O 1
ATOM 830 N N . SER A 1 108 ? 5.825 5.717 -2.783 1.00 93.94 108 SER A N 1
ATOM 831 C CA . SER A 1 108 ? 6.801 5.932 -1.708 1.00 93.94 108 SER A CA 1
ATOM 832 C C . SER A 1 108 ? 6.642 7.315 -1.070 1.00 93.94 108 SER A C 1
ATOM 834 O O . SER A 1 108 ? 6.533 7.404 0.149 1.00 93.94 108 SER A O 1
ATOM 836 N N . GLU A 1 109 ? 6.513 8.365 -1.885 1.00 92.62 109 GLU A N 1
ATOM 837 C CA . GLU A 1 109 ? 6.264 9.739 -1.426 1.00 92.62 109 GLU A CA 1
ATOM 838 C C . GLU A 1 109 ? 4.895 9.902 -0.743 1.00 92.62 109 GLU A C 1
ATOM 840 O O . GLU A 1 109 ? 4.784 10.583 0.269 1.00 92.62 109 GLU A O 1
ATOM 845 N N . GLN A 1 110 ? 3.836 9.278 -1.269 1.00 91.31 110 GLN A N 1
ATOM 846 C CA . GLN A 1 110 ? 2.484 9.405 -0.703 1.00 91.31 110 GLN A CA 1
ATOM 847 C C . GLN A 1 110 ? 2.303 8.681 0.631 1.00 91.31 110 GLN A C 1
ATOM 849 O O . GLN A 1 110 ? 1.451 9.068 1.433 1.00 91.31 110 GLN A O 1
ATOM 854 N N . THR A 1 111 ? 3.045 7.598 0.843 1.00 91.69 111 THR A N 1
ATOM 855 C CA . THR A 1 111 ? 2.921 6.768 2.041 1.00 91.69 111 THR A CA 1
ATOM 856 C C . THR A 1 111 ? 4.091 6.942 3.006 1.00 91.69 111 THR A C 1
ATOM 858 O O . THR A 1 111 ? 4.136 6.252 4.018 1.00 91.69 111 THR A O 1
ATOM 861 N N . ASP A 1 112 ? 5.069 7.788 2.689 1.00 91.25 112 ASP A N 1
ATOM 862 C CA . ASP A 1 112 ? 6.345 7.910 3.408 1.00 91.25 112 ASP A CA 1
ATOM 863 C C . ASP A 1 112 ? 7.111 6.584 3.584 1.00 91.25 112 ASP A C 1
ATOM 865 O O . ASP A 1 112 ? 8.011 6.510 4.411 1.00 91.25 112 ASP A O 1
ATOM 869 N N . PHE A 1 113 ? 6.796 5.522 2.831 1.00 92.12 113 PHE A N 1
ATOM 870 C CA . PHE A 1 113 ? 7.500 4.236 2.942 1.00 92.12 113 PHE A CA 1
ATOM 871 C C . PHE A 1 113 ? 8.677 4.188 1.969 1.00 92.12 113 PHE A C 1
ATOM 873 O O . PHE A 1 113 ? 8.548 4.711 0.862 1.00 92.12 113 PHE A O 1
ATOM 880 N N . PRO A 1 114 ? 9.796 3.514 2.298 1.00 91.88 114 PRO A N 1
ATOM 881 C CA . PRO A 1 114 ? 10.930 3.399 1.398 1.00 91.88 114 PRO A CA 1
ATOM 882 C C . PRO A 1 114 ? 10.509 2.567 0.188 1.00 91.88 114 PRO A C 1
ATOM 884 O O . PRO A 1 114 ? 9.682 1.652 0.302 1.00 91.88 114 PRO A O 1
ATOM 887 N N . ILE A 1 115 ? 11.079 2.865 -0.977 1.00 92.44 115 ILE A N 1
ATOM 888 C CA . ILE A 1 115 ? 10.675 2.238 -2.240 1.00 92.44 115 ILE A CA 1
ATOM 889 C C . ILE A 1 115 ? 10.811 0.708 -2.209 1.00 92.44 115 ILE A C 1
ATOM 891 O O . ILE A 1 115 ? 10.034 0.000 -2.845 1.00 92.44 115 ILE A O 1
ATOM 895 N N . GLU A 1 116 ? 11.748 0.173 -1.431 1.00 91.44 116 GLU A N 1
ATOM 896 C CA . GLU A 1 116 ? 11.954 -1.258 -1.211 1.00 91.44 116 GLU A CA 1
ATOM 897 C C . GLU A 1 116 ? 10.739 -1.906 -0.539 1.00 91.44 116 GLU A C 1
ATOM 899 O O . GLU A 1 116 ? 10.320 -2.996 -0.932 1.00 91.44 116 GLU A O 1
ATOM 904 N N . VAL A 1 117 ? 10.132 -1.219 0.432 1.00 93.31 117 VAL A N 1
ATOM 905 C CA . VAL A 1 117 ? 8.920 -1.683 1.121 1.00 93.31 117 VAL A CA 1
ATOM 906 C C . VAL A 1 117 ? 7.717 -1.604 0.185 1.00 93.31 117 VAL A C 1
ATOM 908 O O . VAL A 1 117 ? 6.931 -2.550 0.141 1.00 93.31 117 VAL A O 1
ATOM 911 N N . ILE A 1 118 ? 7.606 -0.535 -0.616 1.00 94.62 118 ILE A N 1
ATOM 912 C CA . ILE A 1 118 ? 6.567 -0.423 -1.655 1.00 94.62 118 ILE A CA 1
ATOM 913 C C . ILE A 1 118 ? 6.673 -1.591 -2.638 1.00 94.62 118 ILE A C 1
ATOM 915 O O . ILE A 1 118 ? 5.687 -2.272 -2.912 1.00 94.62 118 ILE A O 1
ATOM 919 N N . ARG A 1 119 ? 7.879 -1.856 -3.153 1.00 94.12 119 ARG A N 1
ATOM 920 C CA . ARG A 1 119 ? 8.139 -2.953 -4.091 1.00 94.12 119 ARG A CA 1
ATOM 921 C C . ARG A 1 119 ? 7.773 -4.304 -3.494 1.00 94.12 119 ARG A C 1
ATOM 923 O O . ARG A 1 119 ? 7.132 -5.096 -4.176 1.00 94.12 119 ARG A O 1
ATOM 930 N N . GLU A 1 120 ? 8.145 -4.571 -2.244 1.00 94.62 120 GLU A N 1
ATOM 931 C CA . GLU A 1 120 ? 7.799 -5.841 -1.599 1.00 94.62 120 GLU A CA 1
ATOM 932 C C . GLU A 1 120 ? 6.285 -5.979 -1.380 1.00 94.62 120 GLU A C 1
ATOM 934 O O . GLU A 1 120 ? 5.734 -7.053 -1.623 1.00 94.62 120 GLU A O 1
ATOM 939 N N . ALA A 1 121 ? 5.588 -4.901 -1.005 1.00 93.81 121 ALA A N 1
ATOM 940 C CA . ALA A 1 121 ? 4.128 -4.897 -0.906 1.00 93.81 121 ALA A CA 1
ATOM 941 C C . ALA A 1 121 ? 3.465 -5.197 -2.264 1.00 93.81 121 ALA A C 1
ATOM 943 O O . ALA A 1 121 ? 2.543 -6.006 -2.343 1.00 93.81 121 ALA A O 1
ATOM 944 N N . VAL A 1 122 ? 3.979 -4.615 -3.349 1.00 93.56 122 VAL A N 1
ATOM 945 C CA . VAL A 1 122 ? 3.509 -4.878 -4.719 1.00 93.56 122 VAL A CA 1
ATOM 946 C C . VAL A 1 122 ? 3.787 -6.312 -5.162 1.00 93.56 122 VAL A C 1
ATOM 948 O O . VAL A 1 122 ? 2.929 -6.929 -5.782 1.00 93.56 122 VAL A O 1
ATOM 951 N N . ILE A 1 123 ? 4.955 -6.869 -4.825 1.00 92.38 123 ILE A N 1
ATOM 952 C CA . ILE A 1 123 ? 5.296 -8.272 -5.119 1.00 92.38 123 ILE A CA 1
ATOM 953 C C . ILE A 1 123 ? 4.342 -9.232 -4.402 1.00 92.38 123 ILE A C 1
ATOM 955 O O . ILE A 1 123 ? 3.971 -10.261 -4.964 1.00 92.38 123 ILE A O 1
ATOM 959 N N . LEU A 1 124 ? 3.960 -8.917 -3.162 1.00 91.88 124 LEU A N 1
ATOM 960 C CA . LEU A 1 124 ? 2.945 -9.677 -2.438 1.00 91.88 124 LEU A CA 1
ATOM 961 C C . LEU A 1 124 ? 1.592 -9.613 -3.157 1.00 91.88 124 LEU A C 1
ATOM 963 O O . LEU A 1 124 ? 0.932 -10.647 -3.300 1.00 91.88 124 LEU A O 1
ATOM 967 N N . GLY A 1 125 ? 1.187 -8.420 -3.598 1.00 89.00 125 GLY A N 1
ATOM 968 C CA . GLY A 1 125 ? -0.112 -8.187 -4.224 1.00 89.00 125 GLY A CA 1
ATOM 969 C C . GLY A 1 125 ? -1.278 -8.607 -3.320 1.00 89.00 125 GLY A C 1
ATOM 970 O O . GLY A 1 125 ? -1.109 -8.839 -2.118 1.00 89.00 125 GLY A O 1
ATOM 971 N N . VAL A 1 126 ? -2.469 -8.787 -3.898 1.00 88.31 126 VAL A N 1
ATOM 972 C CA . VAL A 1 126 ? -3.651 -9.262 -3.150 1.00 88.31 126 VAL A CA 1
ATOM 973 C C . VAL A 1 126 ? -3.379 -10.592 -2.462 1.00 88.31 126 VAL A C 1
ATOM 975 O O . VAL A 1 126 ? -3.585 -10.723 -1.262 1.00 88.31 126 VAL A O 1
ATOM 978 N N . ASN A 1 127 ? -2.919 -11.596 -3.210 1.00 87.56 127 ASN A N 1
ATOM 979 C CA . ASN A 1 127 ? -2.831 -12.967 -2.703 1.00 87.56 127 ASN A CA 1
ATOM 980 C C . ASN A 1 127 ? -1.793 -13.106 -1.584 1.00 87.56 127 ASN A C 1
ATOM 982 O O . ASN A 1 127 ? -2.033 -13.803 -0.601 1.00 87.56 127 ASN A O 1
ATOM 986 N N . GLY A 1 128 ? -0.653 -12.423 -1.714 1.00 86.81 128 GLY A N 1
ATOM 987 C CA . GLY A 1 128 ? 0.359 -12.378 -0.670 1.00 86.81 128 GLY A CA 1
ATOM 988 C C . GLY A 1 128 ? -0.147 -11.643 0.565 1.00 86.81 128 GLY A C 1
ATOM 989 O O . GLY A 1 128 ? -0.014 -12.170 1.666 1.00 86.81 128 GLY A O 1
ATOM 990 N N . LEU A 1 129 ? -0.787 -10.480 0.408 1.00 87.00 129 LEU A N 1
ATOM 991 C CA . LEU A 1 129 ? -1.323 -9.722 1.543 1.00 87.00 129 LEU A CA 1
ATOM 992 C C . LEU A 1 129 ? -2.452 -10.454 2.268 1.00 87.00 129 LEU A C 1
ATOM 994 O O . LEU A 1 129 ? -2.436 -10.514 3.494 1.00 87.00 129 LEU A O 1
ATOM 998 N N . ARG A 1 130 ? -3.359 -11.106 1.535 1.00 86.31 130 ARG A N 1
ATOM 999 C CA . ARG A 1 130 ? -4.418 -11.959 2.098 1.00 86.31 130 ARG A CA 1
ATOM 1000 C C . ARG A 1 130 ? -3.914 -13.148 2.906 1.00 86.31 130 ARG A C 1
ATOM 1002 O O . ARG A 1 130 ? -4.697 -13.754 3.615 1.00 86.31 130 ARG A O 1
ATOM 1009 N N . SER A 1 131 ? -2.650 -13.537 2.748 1.00 86.31 131 SER A N 1
ATOM 1010 C CA . SER A 1 131 ? -2.044 -14.590 3.574 1.00 86.31 131 SER A CA 1
ATOM 1011 C C . SER A 1 131 ? -1.422 -14.055 4.869 1.00 86.31 131 SER A C 1
ATOM 1013 O O . SER A 1 131 ? -1.065 -14.835 5.752 1.00 86.31 131 SER A O 1
ATOM 1015 N N . LEU A 1 132 ? -1.242 -12.733 4.961 1.00 82.94 132 LEU A N 1
ATOM 1016 C CA . LEU A 1 132 ? -0.707 -12.030 6.131 1.00 82.94 132 LEU A CA 1
ATOM 1017 C C . LEU A 1 132 ? -1.821 -11.456 7.021 1.00 82.94 132 LEU A C 1
ATOM 1019 O O . LEU A 1 132 ? -1.591 -11.257 8.216 1.00 82.94 132 LEU A O 1
ATOM 1023 N N . ILE A 1 133 ? -2.978 -11.197 6.406 1.00 77.31 133 ILE A N 1
ATOM 1024 C CA . ILE A 1 133 ? -4.304 -10.932 6.975 1.00 77.31 133 ILE A CA 1
ATOM 1025 C C . ILE A 1 133 ? -4.939 -12.295 7.299 1.00 77.31 133 ILE A C 1
ATOM 1027 O O . ILE A 1 133 ? -5.441 -12.496 8.422 1.00 77.31 133 ILE A O 1
#

Sequence (133 aa):
MNQEIEDLIRDIWQSENPVRRAEELGQGLNQGAQAGIQDIISKIRARAIARASLASSTDANSIDEGAISIDNASNKHSLLLLYFAMYDSDSLADYSVDARERCLKGWSEQTDFPIEVIREAVILGVNGLRSLI

Nearest PDB structures (foldseek):
  8dt0-assembly2_B  TM=1.626E-01  e=1.123E+00  synthetic construct

Radius of gyration: 14.77 Å; Cα contacts (8 Å, |Δi|>4): 128; chains: 1; bounding box: 45×26×38 Å

pLDDT: mean 84.65, std 14.7, range [42.16, 95.69]

Secondary structure (DSSP, 8-state):
--HHHHHHHHHHHTSS-HHHHHHHHHHH--HHHHHHHHHHHHHHHHHHHHHHHHHHTTS-----GGGG--TT--HHHHHHHHHIIIIITGGGGGS-HHHHHHHHHHHHHHHT--HHHHHHHHHHHHHHHTTT-

Mean predicted aligned error: 6.39 Å

Foldseek 3Di:
DCVVLVVLLVQLVPDPHSLVSLVVVLVVDDPVSVVLLVQLLVVLLVVLVVVVVVVCVVPVDDDDPVLQDDDDFRSSLSSLLLNCQAPVLVVLVPDDPVRSLVVLVVNCVSSVGRSSSSVSSSVCGNVNSVVSD

=== Feature glossary ===
Legend for the data blocks above and below:

— What the protein is —

The amino-acid sequence is the protein's primary structure: the linear order of residues from the N-terminus to the C-terminus, written in one-letter code. Everything else here — the 3D coordinates, the secondary structure, the domain annotations — is ultimately a consequence of this string.

Database cross-references. InterPro integrates a dozen domain/family signature databases into unified entries with residue-range hits. GO terms attach function/process/location labels with evidence codes. CATH codes position the fold in a four-level structural taxonomy. Organism is the NCBI-taxonomy species name.

— Where its atoms are —

The mmCIF block holds the 3D Cartesian coordinates of each backbone atom (N, Cα, C, O) in ångströms. mmCIF is the PDB's canonical archive format — a tagged-loop text representation of the atomic model.

The six renders are orthographic views along the three Cartesian axes in both directions. Representation (cartoon, sticks, or surface) and color scheme (sequence-rainbow or by-chain) vary across proteins so the training set covers all the common visualization conventions.

— Local backbone conformation —

Secondary structure is the local, repeating backbone conformation. DSSP classifies it into eight states by reading the hydrogen-bond network: three helix types (H, G, I), two β types (E, B), two non-regular types (T, S), and unstructured coil (-).

SS3 is a coarse helix/strand/coil call (letters a/b/c) made by the P-SEA algorithm from inter-Cα distances and dihedrals. It is less detailed than DSSP but needs only Cα positions.

Backbone dihedral angles. Every residue except chain termini has a φ (preceding-C → N → Cα → C) and a ψ (N → Cα → C → next-N). They are reported in degrees following the IUPAC sign convention. Secondary structure is essentially a statement about which (φ, ψ) basin each residue occupies.

— Global shape and packing —

The geometric summary reports three shape descriptors. Rg (radius of gyration) measures how spread out the Cα atoms are about their centre of mass; compact globular proteins have small Rg, elongated or unfolded ones large. Cα contacts (<8 Å, |i−j|>4) count long-range residue pairs in spatial proximity — high for tightly packed folds, near zero for rods or random coil. The bounding-box extents give the protein's footprint along x, y, z in Å.

Solvent accessibility: the surface area of each residue that a 1.4 Å water probe can touch, in Å². When only backbone atoms are present the absolute values are lower than full-atom SASA (side chains contribute most of the area) and are flagged as backbone-only.

Plot images: a contact map (which residues are close in 3D, as an N×N binary image), a Ramachandran scatter (backbone torsion angles, revealing secondary-structure composition at a glance), and — for AlphaFold structures — a PAE heatmap (pairwise prediction confidence).

— Structural neighborhood —

Foldseek's 3Di representation compresses backbone geometry into a per-residue letter drawn from a learned twenty-state alphabet. It captures the tertiary interaction pattern around each residue — which residues are packed against it in space, regardless of where they are in sequence.

Structural nearest neighbors (via Foldseek easy-search vs the PDB). Reported per hit: target PDB id, E-value, and alignment TM-score. A TM-score above ~0.5 is the conventional threshold for 'same fold'.

— Confidence and disorder —

pLDDT (predicted Local Distance Difference Test) is AlphaFold's per-residue confidence score, ranging from 0 to 100. Values above 90 indicate high confidence (typically well-packed cores); 70–90 is confident; 50–70 low confidence; below 50 usually means the region is disordered or the prediction is unreliable there. AlphaFold stores pLDDT in the mmCIF B-factor column.

For experimental (PDB) structures, the B-factor (temperature factor) quantifies the positional spread of each atom in the crystal — a combination of thermal vibration and static disorder — in units of Å². High B-factors mark flexible loops or poorly resolved regions; low B-factors mark the rigid, well-ordered core.

Predicted Aligned Error (PAE) is an AlphaFold confidence matrix: entry (i, j) is the expected error in the positio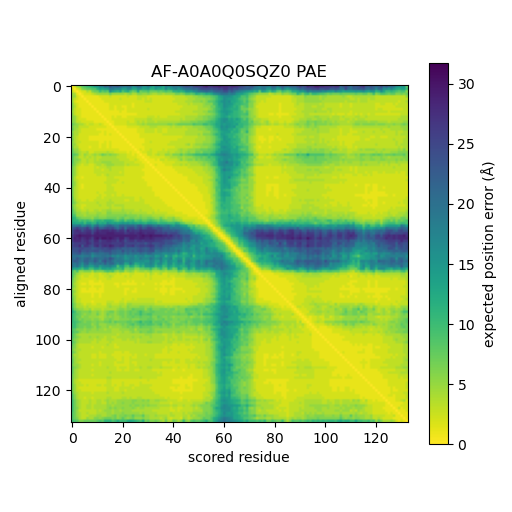n of residue j, in ångströms, when the prediction is superimposed 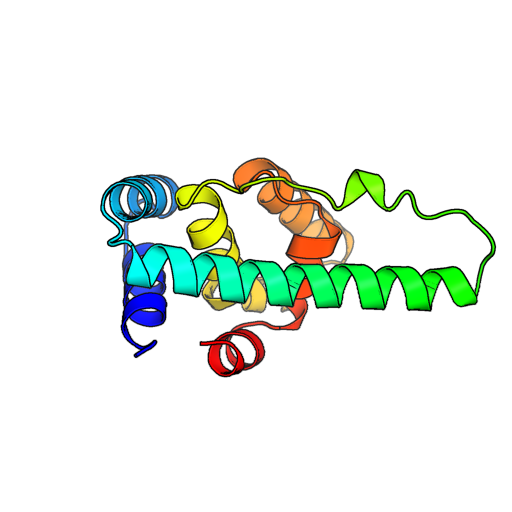on the true structure at residue i. Low PAE within a block of residues means that block is internally rigid and well-predicted; high PAE between two blocks means their relative placement is uncertain even if each block individually is confident.